Protein AF-A0A0F8Y8P3-F1 (afdb_monomer_lite)

Structure (mmCIF, N/CA/C/O backbone):
data_AF-A0A0F8Y8P3-F1
#
_entry.id   AF-A0A0F8Y8P3-F1
#
loop_
_atom_site.group_PDB
_atom_site.id
_atom_site.type_symbol
_atom_site.label_atom_id
_atom_site.label_alt_id
_atom_site.label_comp_id
_atom_site.label_asym_id
_atom_site.label_entity_id
_atom_site.label_seq_id
_atom_site.pdbx_PDB_ins_code
_atom_site.Cartn_x
_atom_site.Cartn_y
_atom_site.Cartn_z
_atom_site.occupancy
_atom_site.B_iso_or_equiv
_atom_site.auth_seq_id
_atom_site.auth_comp_id
_atom_site.auth_asym_id
_atom_site.auth_atom_id
_atom_site.pdbx_PDB_model_num
ATOM 1 N N . MET A 1 1 ? 37.280 21.821 -54.877 1.00 60.97 1 MET A N 1
ATOM 2 C CA . MET A 1 1 ? 37.567 20.558 -54.146 1.00 60.97 1 MET A CA 1
ATOM 3 C C . MET A 1 1 ? 37.900 20.715 -52.660 1.00 60.97 1 MET A C 1
ATOM 5 O O . MET A 1 1 ? 37.513 19.834 -51.910 1.00 60.97 1 MET A O 1
ATOM 9 N N . LYS A 1 2 ? 38.595 21.771 -52.194 1.00 64.75 2 LYS A N 1
ATOM 10 C CA . LYS A 1 2 ? 38.925 21.914 -50.756 1.00 64.75 2 LYS A CA 1
ATOM 11 C C . LYS A 1 2 ? 37.683 22.115 -49.871 1.00 64.75 2 LYS A C 1
ATOM 13 O O . LYS A 1 2 ? 37.557 21.419 -48.879 1.00 64.75 2 LYS A O 1
ATOM 18 N N . PHE A 1 3 ? 36.736 22.962 -50.283 1.00 72.69 3 PHE A N 1
ATOM 19 C CA . PHE A 1 3 ? 35.489 23.243 -49.548 1.00 72.69 3 PHE A CA 1
ATOM 20 C C . PHE A 1 3 ? 34.636 21.988 -49.269 1.00 72.69 3 PHE A C 1
ATOM 22 O O . PHE A 1 3 ? 34.142 21.799 -48.165 1.00 72.69 3 PHE A O 1
ATOM 29 N N . PHE A 1 4 ? 34.561 21.069 -50.236 1.00 78.00 4 PHE A N 1
ATOM 30 C CA . PHE A 1 4 ? 33.819 19.811 -50.104 1.00 78.00 4 PHE A CA 1
ATOM 31 C C . PHE A 1 4 ? 34.408 18.879 -49.028 1.00 78.00 4 PHE A C 1
ATOM 33 O O . PHE A 1 4 ? 33.669 18.181 -48.345 1.00 78.00 4 PHE A O 1
ATOM 40 N N . LYS A 1 5 ? 35.733 18.915 -48.814 1.00 80.81 5 LYS A N 1
ATOM 41 C CA . LYS A 1 5 ? 36.400 18.127 -47.762 1.00 80.81 5 LYS A CA 1
ATOM 42 C C . LYS A 1 5 ? 36.043 18.619 -46.359 1.00 80.81 5 LYS A C 1
ATOM 44 O O . LYS A 1 5 ? 35.831 17.804 -45.471 1.00 80.81 5 LYS A O 1
ATOM 49 N N . TRP A 1 6 ? 35.947 19.935 -46.176 1.00 84.81 6 TRP A N 1
ATOM 50 C CA . TRP A 1 6 ? 35.547 20.534 -44.900 1.00 84.81 6 TRP A CA 1
ATOM 51 C C . TRP A 1 6 ? 34.079 20.259 -44.583 1.00 84.81 6 TRP A C 1
ATOM 53 O O . TRP A 1 6 ? 33.755 19.978 -43.435 1.00 84.81 6 TRP A O 1
ATOM 63 N N . LEU A 1 7 ? 33.214 20.256 -45.601 1.00 85.38 7 LEU A N 1
ATOM 64 C CA . LEU A 1 7 ? 31.808 19.896 -45.438 1.00 85.38 7 LEU A CA 1
ATOM 65 C C . LEU A 1 7 ? 31.640 18.431 -45.000 1.00 85.38 7 LEU A C 1
ATOM 67 O O . LEU A 1 7 ? 30.892 18.160 -44.068 1.00 85.38 7 LEU A O 1
ATOM 71 N N . ILE A 1 8 ? 32.380 17.498 -45.611 1.00 87.81 8 ILE A N 1
ATOM 72 C CA . ILE A 1 8 ? 32.366 16.079 -45.210 1.00 87.81 8 ILE A CA 1
ATOM 73 C C . ILE A 1 8 ? 32.880 15.906 -43.776 1.00 87.81 8 ILE A C 1
ATOM 75 O O . ILE A 1 8 ? 32.288 15.161 -43.001 1.00 87.81 8 ILE A O 1
ATOM 79 N N . LEU A 1 9 ? 33.954 16.611 -43.407 1.00 86.56 9 LEU A N 1
ATOM 80 C CA . LEU A 1 9 ? 34.512 16.550 -42.055 1.00 86.56 9 LEU A CA 1
ATOM 81 C C . LEU A 1 9 ? 33.520 17.088 -41.013 1.00 86.56 9 LEU A C 1
ATOM 83 O O . LEU A 1 9 ? 33.346 16.481 -39.962 1.00 86.56 9 LEU A O 1
ATOM 87 N N . LEU A 1 10 ? 32.836 18.192 -41.322 1.00 88.62 10 LEU A N 1
ATOM 88 C CA . LEU A 1 10 ? 31.817 18.777 -40.454 1.00 88.62 10 LEU A CA 1
ATOM 89 C C . LEU A 1 10 ? 30.642 17.811 -40.244 1.00 88.62 10 LEU A C 1
ATOM 91 O O . LEU A 1 10 ? 30.206 17.616 -39.115 1.00 88.62 10 LEU A O 1
ATOM 95 N N . ILE A 1 11 ? 30.170 17.167 -41.316 1.00 87.06 11 ILE A N 1
ATOM 96 C CA . ILE A 1 11 ? 29.096 16.165 -41.248 1.00 87.06 11 ILE A CA 1
ATOM 97 C C . ILE A 1 11 ? 29.535 14.953 -40.416 1.00 87.06 11 ILE A C 1
ATOM 99 O O . ILE A 1 11 ? 28.764 14.475 -39.588 1.00 87.06 11 ILE A O 1
ATOM 103 N N . ALA A 1 12 ? 30.777 14.488 -40.581 1.00 85.00 12 ALA A N 1
ATOM 104 C CA . ALA A 1 12 ? 31.320 13.388 -39.788 1.00 85.00 12 ALA A CA 1
ATOM 105 C C . ALA A 1 12 ? 31.413 13.742 -38.293 1.00 85.00 12 ALA A C 1
ATOM 107 O O . ALA A 1 12 ? 31.053 12.925 -37.452 1.00 85.00 12 ALA A O 1
ATOM 108 N N . ILE A 1 13 ? 31.823 14.970 -37.956 1.00 86.12 13 ILE A N 1
ATOM 109 C CA . ILE A 1 13 ? 31.880 15.448 -36.567 1.00 86.12 13 ILE A CA 1
ATOM 110 C C . ILE A 1 13 ? 30.468 15.569 -35.980 1.00 86.12 13 ILE A C 1
ATOM 112 O O . ILE A 1 13 ? 30.226 15.061 -34.887 1.00 86.12 13 ILE A O 1
ATOM 116 N N . LEU A 1 14 ? 29.507 16.152 -36.705 1.00 81.69 14 LEU A N 1
ATOM 117 C CA . LEU A 1 14 ? 28.119 16.226 -36.233 1.00 81.69 14 LEU A CA 1
ATOM 118 C C . LEU A 1 14 ? 27.497 14.839 -36.019 1.00 81.69 14 LEU A C 1
ATOM 120 O O . LEU A 1 14 ? 26.765 14.650 -35.051 1.00 81.69 14 LEU A O 1
ATOM 124 N N . ALA A 1 15 ? 27.820 13.858 -36.866 1.00 79.19 15 ALA A N 1
ATOM 125 C CA . ALA A 1 15 ? 27.339 12.487 -36.708 1.00 79.19 15 ALA A CA 1
ATOM 126 C C . ALA A 1 15 ? 27.862 11.809 -35.425 1.00 79.19 15 ALA A C 1
ATOM 128 O O . ALA A 1 15 ? 27.185 10.935 -34.890 1.00 79.19 15 ALA A O 1
ATOM 129 N N . THR A 1 16 ? 29.018 12.231 -34.894 1.00 74.19 16 THR A N 1
ATOM 130 C CA . THR A 1 16 ? 29.559 11.718 -33.617 1.00 74.19 16 THR A CA 1
ATOM 131 C C . THR A 1 16 ? 28.957 12.372 -32.372 1.00 74.19 16 THR A C 1
ATOM 133 O O . THR A 1 16 ? 29.099 11.832 -31.280 1.00 74.19 16 THR A O 1
ATOM 136 N N . ILE A 1 17 ? 28.270 13.511 -32.522 1.00 74.25 17 ILE A N 1
ATOM 137 C CA . ILE A 1 17 ? 27.605 14.224 -31.415 1.00 74.25 17 ILE A CA 1
ATOM 138 C C . ILE A 1 17 ? 26.181 13.687 -31.195 1.00 74.25 17 ILE A C 1
ATOM 140 O O . ILE A 1 17 ? 25.540 14.032 -30.206 1.00 74.25 17 ILE A O 1
ATOM 144 N N . VAL A 1 18 ? 25.678 12.813 -32.076 1.00 71.88 18 VAL A N 1
ATOM 145 C CA . VAL A 1 18 ? 24.400 12.133 -31.844 1.00 71.88 18 VAL A CA 1
ATOM 146 C C . VAL A 1 18 ? 24.567 11.247 -30.608 1.00 71.88 18 VAL A C 1
ATOM 148 O O . VAL A 1 18 ? 25.347 10.292 -30.658 1.00 71.88 18 VAL A O 1
ATOM 151 N N . PRO A 1 19 ? 23.879 11.542 -29.491 1.00 65.62 19 PRO A N 1
ATOM 152 C CA . PRO A 1 19 ? 24.029 10.751 -28.284 1.00 65.62 19 PRO A CA 1
ATOM 153 C C . PRO A 1 19 ? 23.634 9.305 -28.594 1.00 65.62 19 PRO A C 1
ATOM 155 O O . PRO A 1 19 ? 22.500 9.025 -28.975 1.00 65.62 19 PRO A O 1
ATOM 158 N N . ALA A 1 20 ? 24.573 8.374 -28.408 1.00 60.44 20 ALA A N 1
ATOM 159 C CA . ALA A 1 20 ? 24.352 6.933 -28.556 1.00 60.44 20 ALA A CA 1
ATOM 160 C C . ALA A 1 20 ? 23.469 6.344 -27.441 1.00 60.44 20 ALA A C 1
ATOM 162 O O . ALA A 1 20 ? 23.330 5.126 -27.333 1.00 60.44 20 ALA A O 1
ATOM 163 N N . ASN A 1 21 ? 22.840 7.200 -26.634 1.00 59.06 21 ASN A N 1
ATOM 164 C CA . ASN A 1 21 ? 21.861 6.827 -25.631 1.00 59.06 21 ASN A CA 1
ATOM 165 C C . ASN A 1 21 ? 20.555 6.465 -26.341 1.00 59.06 21 ASN A C 1
ATOM 167 O O . ASN A 1 21 ? 19.552 7.173 -26.259 1.00 59.06 21 ASN A O 1
ATOM 171 N N . ARG A 1 22 ? 20.562 5.341 -27.062 1.00 51.56 22 ARG A N 1
ATOM 172 C CA . ARG A 1 22 ? 19.333 4.595 -27.290 1.00 51.56 22 ARG A CA 1
ATOM 173 C C . ARG A 1 22 ? 18.888 4.143 -25.910 1.00 51.56 22 ARG A C 1
ATOM 175 O O . ARG A 1 22 ? 19.407 3.151 -25.408 1.00 51.56 22 ARG A O 1
ATOM 182 N N . ALA A 1 23 ? 17.998 4.913 -25.287 1.00 57.34 23 ALA A N 1
ATOM 183 C CA . ALA A 1 23 ? 17.216 4.429 -24.167 1.00 57.34 23 ALA A CA 1
ATOM 184 C C . ALA A 1 23 ? 16.596 3.1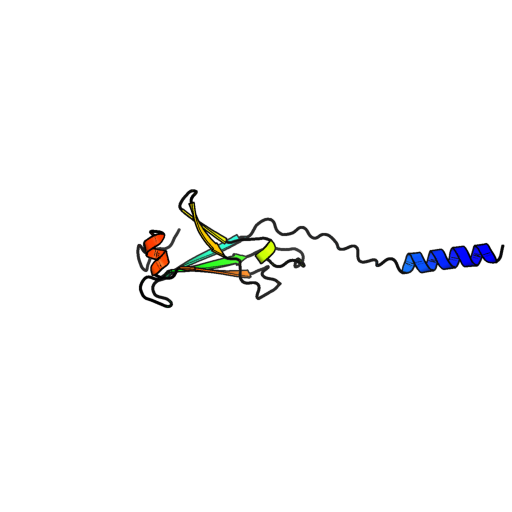14 -24.645 1.00 57.34 23 ALA A C 1
ATOM 186 O O . ALA A 1 23 ? 15.748 3.101 -25.539 1.00 57.34 23 ALA A O 1
ATOM 187 N N . GLN A 1 24 ? 17.137 1.998 -24.166 1.00 56.31 24 GLN A N 1
ATOM 188 C CA . GLN A 1 24 ? 16.479 0.720 -24.331 1.00 56.31 24 GLN A CA 1
ATOM 189 C C . GLN A 1 24 ? 15.195 0.892 -23.536 1.00 56.31 24 GLN A C 1
ATOM 191 O O . GLN A 1 24 ? 15.256 1.071 -22.323 1.00 56.31 24 GLN A O 1
ATOM 196 N N . ALA A 1 25 ? 14.062 0.974 -24.231 1.00 58.38 25 ALA A N 1
ATOM 197 C CA . ALA A 1 25 ? 12.763 0.982 -23.587 1.00 58.38 25 ALA A CA 1
ATOM 198 C C . ALA A 1 25 ? 12.603 -0.388 -22.923 1.00 58.38 25 ALA A C 1
ATOM 200 O O . ALA A 1 25 ? 12.147 -1.344 -23.547 1.00 58.38 25 ALA A O 1
ATOM 201 N N . ILE A 1 26 ? 13.094 -0.507 -21.693 1.00 63.81 26 ILE A N 1
ATOM 202 C CA . ILE A 1 26 ? 12.795 -1.638 -20.832 1.00 63.81 26 ILE A CA 1
ATOM 203 C C . ILE A 1 26 ? 11.309 -1.490 -20.539 1.00 63.81 26 ILE A C 1
ATOM 205 O O . ILE A 1 26 ? 10.873 -0.450 -20.049 1.00 63.81 26 ILE A O 1
ATOM 209 N N . ALA A 1 27 ? 10.522 -2.480 -20.954 1.00 70.62 27 ALA A N 1
ATOM 210 C CA . ALA A 1 27 ? 9.090 -2.445 -20.721 1.00 70.62 27 ALA A CA 1
ATOM 211 C C . ALA A 1 27 ? 8.837 -2.354 -19.213 1.00 70.62 27 ALA A C 1
ATOM 213 O O . ALA A 1 27 ? 9.463 -3.081 -18.438 1.00 70.62 27 ALA A O 1
ATOM 214 N N . ALA A 1 28 ? 7.926 -1.466 -18.813 1.00 71.06 28 ALA A N 1
ATOM 215 C CA . ALA A 1 28 ? 7.471 -1.424 -17.436 1.00 71.06 28 ALA A CA 1
ATOM 216 C C . ALA A 1 28 ? 6.898 -2.802 -17.050 1.00 71.06 28 ALA A C 1
ATOM 218 O O . ALA A 1 28 ? 6.241 -3.441 -17.886 1.00 71.06 28 ALA A O 1
ATOM 219 N N . PRO A 1 29 ? 7.140 -3.277 -15.818 1.00 78.38 29 PRO A N 1
ATOM 220 C CA . PRO A 1 29 ? 6.532 -4.510 -15.347 1.00 78.38 29 PRO A CA 1
ATOM 221 C C . PRO A 1 29 ? 5.008 -4.387 -15.412 1.00 78.38 29 PRO A C 1
ATOM 223 O O . PRO A 1 29 ? 4.432 -3.363 -15.055 1.00 78.38 29 PRO A O 1
ATOM 226 N N . THR A 1 30 ? 4.348 -5.441 -15.887 1.00 82.56 30 THR A N 1
ATOM 227 C CA . THR A 1 30 ? 2.882 -5.477 -16.030 1.00 82.56 30 THR A CA 1
ATOM 228 C C . THR A 1 30 ? 2.196 -6.251 -14.909 1.00 82.56 30 THR A C 1
ATOM 230 O O . THR A 1 30 ? 0.971 -6.330 -14.874 1.00 82.56 30 THR A O 1
ATOM 233 N N . SER A 1 31 ? 2.973 -6.862 -14.017 1.00 85.56 31 SER A N 1
ATOM 234 C CA . SER A 1 31 ? 2.495 -7.680 -12.906 1.00 85.56 31 SER A CA 1
ATOM 235 C C . SER A 1 31 ? 3.371 -7.492 -11.673 1.00 85.56 31 SER A C 1
ATOM 237 O O . SER A 1 31 ? 4.553 -7.177 -11.797 1.00 85.56 31 SER A O 1
ATOM 239 N N . LEU A 1 32 ? 2.779 -7.747 -10.509 1.00 90.19 32 LEU A N 1
ATOM 240 C CA . LEU A 1 32 ? 3.452 -7.847 -9.218 1.00 90.19 32 LEU A CA 1
ATOM 241 C C . LEU A 1 32 ? 2.957 -9.107 -8.498 1.00 90.19 32 LEU A C 1
ATOM 243 O O . LEU A 1 32 ? 1.815 -9.527 -8.715 1.00 90.19 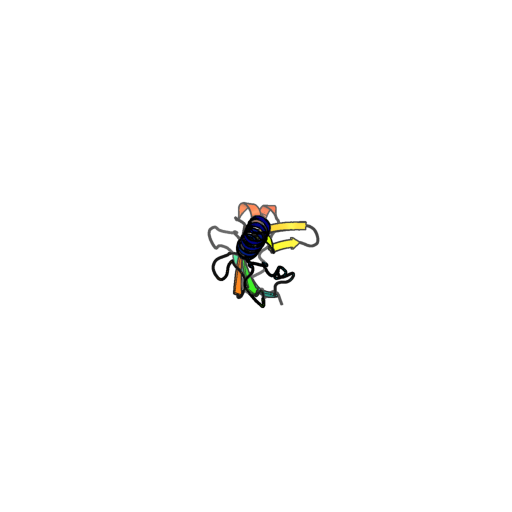32 LEU A O 1
ATOM 247 N N . GLU A 1 33 ? 3.789 -9.690 -7.644 1.00 91.88 33 GLU A N 1
ATOM 248 C CA . GLU A 1 33 ? 3.404 -10.784 -6.754 1.00 91.88 33 GLU A CA 1
ATOM 249 C C . GLU A 1 33 ? 3.096 -10.228 -5.362 1.00 91.88 33 GLU A C 1
ATOM 251 O O . GLU A 1 33 ? 3.865 -9.442 -4.815 1.00 91.88 33 GLU A O 1
ATOM 256 N N . LEU A 1 34 ? 1.950 -10.602 -4.786 1.00 92.06 34 LEU A N 1
ATOM 257 C CA . LEU A 1 34 ? 1.613 -10.279 -3.399 1.00 92.06 34 LEU A CA 1
ATOM 258 C C . LEU A 1 34 ? 2.024 -11.452 -2.513 1.00 92.06 34 LEU A C 1
ATOM 260 O O . LEU A 1 34 ? 1.346 -12.476 -2.474 1.00 92.06 34 LEU A O 1
ATOM 264 N N . ASN A 1 35 ? 3.113 -11.273 -1.774 1.00 92.81 35 ASN A N 1
ATOM 265 C CA . ASN A 1 35 ? 3.707 -12.315 -0.940 1.00 92.81 35 ASN A CA 1
ATOM 266 C C . ASN A 1 35 ? 2.873 -12.574 0.320 1.00 92.81 35 ASN A C 1
ATOM 268 O O . ASN A 1 35 ? 2.740 -13.707 0.776 1.00 92.81 35 ASN A O 1
ATOM 272 N N . SER A 1 36 ? 2.329 -11.510 0.915 1.00 92.50 36 SER A N 1
ATOM 273 C CA . SER A 1 36 ? 1.467 -11.606 2.095 1.00 92.50 36 SER A CA 1
ATOM 274 C C . SER A 1 36 ? 0.628 -10.349 2.271 1.00 92.50 36 SER A C 1
ATOM 276 O O . SER A 1 36 ? 1.109 -9.251 1.994 1.00 92.50 36 SER A O 1
ATOM 278 N N . ILE A 1 37 ? -0.570 -10.492 2.838 1.00 92.75 37 ILE A N 1
ATOM 279 C CA . ILE A 1 37 ? -1.395 -9.379 3.319 1.00 92.75 37 ILE A CA 1
ATOM 280 C C . ILE A 1 37 ? -1.708 -9.630 4.791 1.00 92.75 37 ILE A C 1
ATOM 282 O O . ILE A 1 37 ? -2.162 -10.709 5.160 1.00 92.75 37 ILE A O 1
ATOM 286 N N . GLN A 1 38 ? -1.456 -8.632 5.628 1.00 92.75 38 GLN A N 1
ATOM 287 C CA . GLN A 1 38 ? -1.752 -8.651 7.054 1.00 92.75 38 GLN A CA 1
ATOM 288 C C . GLN A 1 38 ? -2.653 -7.470 7.392 1.00 92.75 38 GLN A C 1
ATOM 290 O O . GLN A 1 38 ? -2.486 -6.379 6.849 1.00 92.75 38 GLN A O 1
ATOM 295 N N . ALA A 1 39 ? -3.602 -7.691 8.292 1.00 91.81 39 ALA A N 1
ATOM 296 C CA . ALA A 1 39 ? -4.451 -6.645 8.832 1.00 91.81 39 ALA A CA 1
ATOM 297 C C . ALA A 1 39 ? -4.137 -6.462 10.320 1.00 91.81 39 ALA A C 1
ATOM 299 O O . ALA A 1 39 ? -3.791 -7.420 11.013 1.00 91.81 39 ALA A O 1
ATOM 300 N N . PHE A 1 40 ? -4.262 -5.234 10.804 1.00 92.81 40 PHE A N 1
ATOM 301 C CA . PHE A 1 40 ? -4.076 -4.851 12.198 1.00 92.81 40 PHE A CA 1
ATOM 302 C C . PHE A 1 40 ? -5.219 -3.923 12.603 1.00 92.81 40 PHE A C 1
ATOM 304 O O . PHE A 1 40 ? -5.679 -3.131 11.782 1.00 92.81 40 PHE A O 1
ATOM 311 N N . GLN A 1 41 ? -5.646 -3.993 13.861 1.00 93.62 41 GLN A N 1
ATOM 312 C CA . GLN A 1 41 ? -6.663 -3.109 14.433 1.00 93.62 41 GLN A CA 1
ATOM 313 C C . GLN A 1 41 ? -6.111 -2.415 15.679 1.00 93.62 41 GLN A C 1
ATOM 315 O O . GLN A 1 41 ? -5.329 -3.015 16.421 1.00 93.62 41 GLN A O 1
ATOM 320 N N . ASN A 1 42 ? -6.579 -1.198 15.958 1.00 93.50 42 ASN A N 1
ATOM 321 C CA . ASN A 1 42 ? -6.193 -0.398 17.124 1.00 93.50 42 ASN A CA 1
ATOM 322 C C . ASN A 1 42 ? -4.708 0.012 17.115 1.00 93.50 42 ASN A C 1
ATOM 324 O O . ASN A 1 42 ? -4.013 -0.067 18.129 1.00 93.50 42 ASN A O 1
ATOM 328 N N . THR A 1 43 ? -4.212 0.411 15.949 1.00 92.25 43 THR A N 1
ATOM 329 C CA . THR A 1 43 ? -2.815 0.787 15.701 1.00 92.25 43 THR A CA 1
ATOM 330 C C . THR A 1 43 ? -2.474 2.203 16.172 1.00 92.25 43 THR A C 1
ATOM 332 O O . THR A 1 43 ? -1.417 2.409 16.767 1.00 92.25 43 THR A O 1
ATOM 335 N N . VAL A 1 44 ? -3.359 3.171 15.940 1.00 96.19 44 VAL A N 1
ATOM 336 C CA . VAL A 1 44 ? -3.231 4.593 16.296 1.00 96.19 44 VAL A CA 1
ATOM 337 C C . VAL A 1 44 ? -4.375 5.018 17.221 1.00 96.19 44 VAL A C 1
ATOM 339 O O . VAL A 1 44 ? -4.136 5.684 18.229 1.00 96.19 44 VAL A O 1
ATOM 342 N N . GLU A 1 45 ? -5.607 4.614 16.913 1.00 95.19 45 GLU A N 1
ATOM 343 C CA . GLU A 1 45 ? -6.812 4.863 17.705 1.00 95.19 45 GLU A CA 1
ATOM 344 C C . GLU A 1 45 ? -7.710 3.623 17.789 1.00 95.19 45 GLU A C 1
ATOM 346 O O . GLU A 1 45 ? -7.588 2.678 17.014 1.00 95.19 45 GLU A O 1
ATOM 351 N N . SER A 1 46 ? -8.632 3.607 18.753 1.00 94.62 46 SER A N 1
ATOM 352 C CA . SER A 1 46 ? -9.547 2.474 18.897 1.00 94.62 46 SER A CA 1
ATOM 353 C C . SER A 1 46 ? -10.448 2.344 17.668 1.00 94.62 46 SER A C 1
ATOM 355 O O . SER A 1 46 ? -11.048 3.329 17.250 1.00 94.62 46 SER A O 1
ATOM 357 N N . ASN A 1 47 ? -10.573 1.119 17.154 1.00 92.25 47 ASN A N 1
ATOM 358 C CA . ASN A 1 47 ? -11.349 0.733 15.974 1.00 92.25 47 ASN A CA 1
ATOM 359 C C . ASN A 1 47 ? -10.787 1.214 14.623 1.00 92.25 47 ASN A C 1
ATOM 361 O O . ASN A 1 47 ? -11.461 1.075 13.606 1.00 92.25 47 ASN A O 1
ATOM 365 N N . ASP A 1 48 ? -9.562 1.741 14.574 1.00 95.12 48 ASP A N 1
ATOM 366 C CA . ASP A 1 48 ? -8.873 1.898 13.292 1.00 95.12 48 ASP A CA 1
ATOM 367 C C . ASP A 1 48 ? -8.439 0.545 12.710 1.00 95.12 48 ASP A C 1
ATOM 369 O O . ASP A 1 48 ? -8.370 -0.464 13.423 1.00 95.12 48 ASP A O 1
ATOM 373 N N . ILE A 1 49 ? -8.153 0.523 11.407 1.00 94.62 49 ILE A N 1
ATOM 374 C CA . ILE A 1 49 ? -7.635 -0.659 10.715 1.00 94.62 49 ILE A CA 1
ATOM 375 C C . ILE A 1 49 ? -6.475 -0.265 9.802 1.00 94.62 49 ILE A C 1
ATOM 377 O O . ILE A 1 49 ? -6.553 0.690 9.031 1.00 94.62 49 ILE A O 1
ATOM 381 N N . LEU A 1 50 ? -5.408 -1.058 9.845 1.00 94.62 50 LEU A N 1
ATOM 382 C CA . LEU A 1 50 ? -4.252 -0.961 8.965 1.00 94.62 50 LEU A CA 1
ATOM 383 C C . LEU A 1 50 ? -4.078 -2.269 8.194 1.00 94.62 50 LEU A C 1
ATOM 385 O O . LEU A 1 50 ? -3.889 -3.325 8.792 1.00 94.62 50 LEU A O 1
ATOM 389 N N . PHE A 1 51 ? -4.051 -2.186 6.869 1.00 93.69 51 PHE A N 1
ATOM 390 C CA . PHE A 1 51 ? -3.617 -3.278 6.005 1.00 93.69 51 PHE A CA 1
ATOM 391 C C . PHE A 1 51 ? -2.173 -3.054 5.579 1.00 93.69 51 PHE A C 1
ATOM 393 O O . PHE A 1 51 ? -1.835 -1.972 5.098 1.00 93.69 51 PHE A O 1
ATOM 400 N N . VAL A 1 52 ? -1.338 -4.081 5.711 1.00 94.69 52 VAL A N 1
ATOM 401 C CA . VAL A 1 52 ? 0.038 -4.096 5.214 1.00 94.69 52 VAL A CA 1
ATOM 402 C C . VAL A 1 52 ? 0.199 -5.265 4.256 1.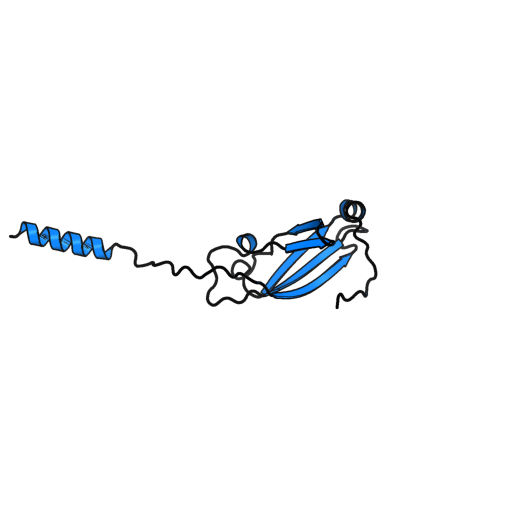00 94.69 52 VAL A C 1
ATOM 404 O O . VAL A 1 52 ? -0.023 -6.415 4.632 1.00 94.69 52 VAL A O 1
ATOM 407 N N . ALA A 1 53 ? 0.600 -4.979 3.024 1.00 93.94 53 ALA A N 1
ATOM 408 C CA . ALA A 1 53 ? 0.922 -5.997 2.037 1.00 93.94 53 ALA A CA 1
ATOM 409 C C . ALA A 1 53 ? 2.413 -5.962 1.711 1.00 93.94 53 ALA A C 1
ATOM 411 O O . ALA A 1 53 ? 2.981 -4.887 1.517 1.00 93.94 53 ALA A O 1
ATOM 412 N N . ARG A 1 54 ? 3.037 -7.136 1.635 1.00 94.62 54 ARG A N 1
ATOM 413 C CA . ARG A 1 54 ? 4.381 -7.312 1.075 1.00 94.62 54 ARG A CA 1
ATOM 414 C C . ARG A 1 54 ? 4.238 -7.784 -0.355 1.00 94.62 54 ARG A C 1
ATOM 416 O O . ARG A 1 54 ? 3.423 -8.668 -0.624 1.00 94.62 54 ARG A O 1
ATOM 423 N N . TYR A 1 55 ? 5.028 -7.208 -1.241 1.00 93.75 55 TYR A N 1
ATOM 424 C CA . TYR A 1 55 ? 5.020 -7.558 -2.649 1.00 93.75 55 TYR A CA 1
ATOM 425 C C . TYR A 1 55 ? 6.433 -7.757 -3.171 1.00 93.75 55 TYR A C 1
ATOM 427 O O . TYR A 1 55 ? 7.393 -7.307 -2.547 1.00 93.75 55 TYR A O 1
ATOM 435 N N . ASP A 1 56 ? 6.522 -8.402 -4.324 1.00 92.56 56 ASP A N 1
ATOM 436 C CA . ASP A 1 56 ? 7.735 -8.496 -5.121 1.00 92.56 56 ASP A CA 1
ATOM 437 C C . ASP A 1 56 ? 7.424 -8.176 -6.591 1.00 92.56 56 ASP A C 1
ATOM 439 O O . ASP A 1 56 ? 6.339 -8.475 -7.106 1.00 92.56 56 ASP A O 1
ATOM 443 N N . ILE A 1 57 ? 8.363 -7.515 -7.260 1.00 90.50 57 ILE A N 1
ATOM 444 C CA . ILE A 1 57 ? 8.300 -7.201 -8.687 1.00 90.50 57 ILE A CA 1
ATOM 445 C C . ILE A 1 57 ? 9.633 -7.607 -9.295 1.00 90.50 57 ILE A C 1
ATOM 447 O O . ILE A 1 57 ? 10.627 -6.907 -9.109 1.00 90.50 57 ILE A O 1
ATOM 451 N N . ASP A 1 58 ? 9.627 -8.690 -10.072 1.00 84.81 58 ASP A N 1
ATOM 452 C CA . ASP A 1 58 ? 10.800 -9.138 -10.819 1.00 84.81 58 ASP A CA 1
ATOM 453 C C . ASP A 1 58 ? 11.055 -8.238 -12.041 1.00 84.81 58 ASP A C 1
ATOM 455 O O . ASP A 1 58 ? 10.135 -7.835 -12.765 1.00 84.81 58 ASP A O 1
ATOM 459 N N . TYR A 1 59 ? 12.325 -7.917 -12.285 1.00 79.19 59 TYR A N 1
ATOM 460 C CA . TYR A 1 59 ? 12.761 -7.099 -13.411 1.00 79.19 59 TYR A CA 1
ATOM 461 C C . TYR A 1 59 ? 14.176 -7.472 -13.866 1.00 79.19 59 TYR A C 1
ATOM 463 O O . TYR A 1 59 ? 15.086 -7.709 -13.077 1.00 79.19 59 TYR A O 1
ATOM 471 N N . GLY A 1 60 ? 14.408 -7.418 -15.182 1.00 78.12 60 GLY A N 1
ATOM 472 C CA . GLY A 1 60 ? 15.751 -7.609 -15.748 1.00 78.12 60 GLY A CA 1
ATOM 473 C C . GLY A 1 60 ? 16.699 -6.422 -15.515 1.00 78.12 60 GLY A C 1
ATOM 474 O O . GLY A 1 60 ? 17.917 -6.583 -15.514 1.00 78.12 60 GLY A O 1
ATOM 475 N N . SER A 1 61 ? 16.144 -5.224 -15.327 1.00 82.38 61 SER A N 1
ATOM 476 C CA . SER A 1 61 ? 16.861 -3.986 -14.992 1.00 82.38 61 SER A CA 1
ATOM 477 C C . SER A 1 61 ? 15.873 -2.962 -14.433 1.00 82.38 61 SER A C 1
ATOM 479 O O . SER A 1 61 ? 14.788 -2.829 -14.998 1.00 82.38 61 SER A O 1
ATOM 481 N N . ILE A 1 62 ? 16.247 -2.255 -13.360 1.00 81.56 62 ILE A N 1
ATOM 482 C CA . ILE A 1 62 ? 15.360 -1.324 -12.639 1.00 81.56 62 ILE A CA 1
ATOM 483 C C . ILE A 1 62 ? 14.831 -0.249 -13.609 1.00 81.56 62 ILE A C 1
ATOM 485 O O . ILE A 1 62 ? 15.650 0.462 -14.206 1.00 81.56 62 ILE A O 1
ATOM 489 N N . PRO A 1 63 ? 13.502 -0.107 -13.772 1.00 82.19 63 PRO A N 1
ATOM 490 C CA . PRO A 1 63 ? 12.914 0.982 -14.547 1.00 82.19 63 PRO A CA 1
ATOM 491 C C . PRO A 1 63 ? 13.238 2.376 -13.987 1.00 82.19 63 PRO A C 1
ATOM 493 O O . PRO A 1 63 ? 13.523 2.557 -12.800 1.00 82.19 63 PRO A O 1
ATOM 496 N N . THR A 1 64 ? 13.178 3.384 -14.856 1.00 82.94 64 THR A N 1
ATOM 497 C CA . THR A 1 64 ? 13.420 4.786 -14.480 1.00 82.94 64 THR A CA 1
ATOM 498 C C . THR A 1 64 ? 12.253 5.411 -13.718 1.00 82.94 64 THR A C 1
ATOM 500 O O . THR A 1 64 ? 12.468 6.235 -12.833 1.00 82.94 64 THR A O 1
ATOM 503 N N . GLU A 1 65 ? 11.038 5.010 -14.068 1.00 83.50 65 GLU A N 1
ATOM 504 C CA . GLU A 1 65 ? 9.754 5.385 -13.484 1.00 83.50 65 GLU A CA 1
ATOM 505 C C . GLU A 1 65 ? 9.580 4.719 -12.122 1.00 83.50 65 GLU A C 1
ATOM 507 O O . GLU A 1 65 ? 10.009 3.581 -11.940 1.00 83.50 65 GLU A O 1
ATOM 512 N N . THR A 1 66 ? 8.932 5.372 -11.160 1.00 88.00 66 THR A N 1
ATOM 513 C CA . THR A 1 66 ? 8.733 4.777 -9.829 1.00 88.00 66 THR A CA 1
ATOM 514 C C . THR A 1 66 ? 7.543 3.824 -9.814 1.00 88.00 66 THR A C 1
ATOM 516 O O . THR A 1 66 ? 6.583 3.987 -10.565 1.00 88.00 66 THR A O 1
ATOM 519 N N . VAL A 1 67 ? 7.548 2.838 -8.911 1.00 86.62 67 VAL A N 1
ATOM 520 C CA . VAL A 1 67 ? 6.470 1.830 -8.842 1.00 86.62 67 VAL A CA 1
ATOM 521 C C . VAL A 1 67 ? 5.078 2.446 -8.631 1.00 86.62 67 VAL A C 1
ATOM 523 O O . VAL A 1 67 ? 4.079 1.895 -9.085 1.00 86.62 67 VAL A O 1
ATOM 526 N N . THR A 1 68 ? 5.001 3.619 -7.997 1.00 86.44 68 THR A N 1
ATOM 527 C CA . THR A 1 68 ? 3.761 4.384 -7.769 1.00 86.44 68 THR A CA 1
ATOM 528 C C . THR A 1 68 ? 3.077 4.835 -9.059 1.00 86.44 68 THR A C 1
ATOM 530 O O . THR A 1 68 ? 1.901 5.184 -9.034 1.00 86.44 68 THR A O 1
ATOM 533 N N . GLU A 1 69 ? 3.808 4.867 -10.173 1.00 84.31 69 GLU A N 1
ATOM 534 C CA . GLU A 1 69 ? 3.293 5.209 -11.502 1.00 84.31 69 GLU A CA 1
ATOM 535 C C . GLU A 1 69 ? 2.833 3.959 -12.274 1.00 84.31 69 GLU A C 1
ATOM 537 O O . GLU A 1 69 ? 2.081 4.074 -13.240 1.00 84.31 69 GLU A O 1
ATOM 542 N N . ALA A 1 70 ? 3.254 2.768 -11.833 1.00 84.56 70 ALA A N 1
ATOM 543 C CA . ALA A 1 70 ? 2.964 1.489 -12.478 1.00 84.56 70 ALA A CA 1
ATOM 544 C C . ALA A 1 70 ? 1.833 0.712 -11.786 1.00 84.56 70 ALA A C 1
ATOM 546 O O . ALA A 1 70 ? 0.991 0.113 -12.456 1.00 84.56 70 ALA A O 1
ATOM 547 N N . PHE A 1 71 ? 1.787 0.733 -10.451 1.00 89.19 71 PHE A N 1
ATOM 548 C CA . PHE A 1 71 ? 0.848 -0.061 -9.663 1.00 89.19 71 PHE A CA 1
ATOM 549 C C . PHE A 1 71 ? 0.176 0.760 -8.565 1.00 89.19 71 PHE A C 1
ATOM 551 O O . PHE A 1 71 ? 0.801 1.571 -7.885 1.00 89.19 71 PHE A O 1
ATOM 558 N N . ILE A 1 72 ? -1.111 0.484 -8.352 1.00 92.38 72 ILE A N 1
ATOM 559 C CA . ILE A 1 72 ? -1.909 1.009 -7.243 1.00 92.38 72 ILE A CA 1
ATOM 560 C C . ILE A 1 72 ? -2.566 -0.170 -6.540 1.00 92.38 72 ILE A C 1
ATOM 562 O O . ILE A 1 72 ? -3.165 -1.035 -7.183 1.00 92.38 72 ILE A O 1
ATOM 566 N N . PHE A 1 73 ? -2.483 -0.188 -5.214 1.00 92.56 73 PHE A N 1
ATOM 567 C CA . PHE A 1 73 ? -3.190 -1.164 -4.405 1.00 92.56 73 PHE A CA 1
ATOM 568 C C . PHE A 1 73 ? -4.597 -0.661 -4.113 1.00 92.56 73 PHE A C 1
ATOM 570 O O . PHE A 1 73 ? -4.772 0.479 -3.685 1.00 92.56 73 PHE A O 1
ATOM 577 N N . ARG A 1 74 ? -5.600 -1.510 -4.340 1.00 94.00 74 ARG A N 1
ATOM 578 C CA . ARG A 1 74 ? -7.016 -1.186 -4.140 1.00 94.00 74 ARG A CA 1
ATOM 579 C C . ARG A 1 74 ? -7.646 -2.264 -3.270 1.00 94.00 74 ARG A C 1
ATOM 581 O O . ARG A 1 74 ? -7.620 -3.438 -3.636 1.00 94.00 74 ARG A O 1
ATOM 588 N N . LEU A 1 75 ? -8.227 -1.868 -2.143 1.00 92.56 75 LEU A N 1
ATOM 589 C CA . LEU A 1 75 ? -9.070 -2.744 -1.342 1.00 92.56 75 LEU A CA 1
ATOM 590 C C . LEU A 1 75 ? -10.476 -2.743 -1.944 1.00 92.56 75 LEU A C 1
ATOM 592 O O . LEU A 1 75 ? -11.154 -1.715 -1.957 1.00 92.56 75 LEU A O 1
ATOM 596 N N . MET A 1 76 ? -10.903 -3.898 -2.445 1.00 92.00 76 MET A N 1
ATOM 597 C CA . MET A 1 76 ? -12.187 -4.072 -3.120 1.00 92.00 76 MET A CA 1
ATOM 598 C C . MET A 1 76 ? -13.126 -4.936 -2.274 1.00 92.00 76 MET A C 1
ATOM 600 O O . MET A 1 76 ? -12.720 -5.980 -1.770 1.00 92.00 76 MET A O 1
ATOM 604 N N . ASN A 1 77 ? -14.396 -4.546 -2.182 1.00 88.00 77 ASN A N 1
ATOM 605 C CA . ASN A 1 77 ? -15.490 -5.394 -1.715 1.00 88.00 77 ASN A CA 1
ATOM 606 C C . ASN A 1 77 ? -16.408 -5.702 -2.907 1.00 88.00 77 ASN A C 1
ATOM 608 O O . ASN A 1 77 ? -17.249 -4.888 -3.305 1.00 88.00 77 ASN A O 1
ATOM 612 N N . GLY A 1 78 ? -16.172 -6.850 -3.547 1.00 89.25 78 GLY A N 1
ATOM 613 C CA . GLY A 1 78 ? -16.771 -7.173 -4.840 1.00 89.25 78 GLY A CA 1
ATOM 614 C C . GLY A 1 78 ? -16.334 -6.170 -5.913 1.00 89.25 78 GLY A C 1
ATOM 615 O O . GLY A 1 78 ? -15.173 -6.148 -6.310 1.00 89.25 78 GLY A O 1
ATOM 616 N N . VAL A 1 79 ? -17.267 -5.337 -6.383 1.00 92.00 79 VAL A N 1
ATOM 617 C CA . VAL A 1 79 ? -17.013 -4.290 -7.396 1.00 92.00 79 VAL A CA 1
ATOM 618 C C . VAL A 1 79 ? -16.791 -2.897 -6.799 1.00 92.00 79 VAL A C 1
ATOM 620 O O . VAL A 1 79 ? -16.423 -1.975 -7.525 1.00 92.00 79 VAL A O 1
ATOM 623 N N . THR A 1 80 ? -17.015 -2.730 -5.496 1.00 91.31 80 THR A N 1
ATOM 624 C CA . THR A 1 80 ? -16.875 -1.446 -4.804 1.00 91.31 80 THR A CA 1
ATOM 625 C C . THR A 1 80 ? -15.453 -1.292 -4.285 1.00 91.31 80 THR A C 1
ATOM 627 O O . THR A 1 80 ? -14.961 -2.160 -3.569 1.00 91.31 80 THR A O 1
ATOM 630 N N . GLU A 1 81 ? -14.794 -0.183 -4.610 1.00 94.44 81 GLU A N 1
ATOM 631 C CA . GLU A 1 81 ? -13.522 0.183 -3.984 1.00 94.44 81 GLU A CA 1
ATOM 632 C C . GLU A 1 81 ? -13.783 0.812 -2.613 1.00 94.44 81 GLU A C 1
ATOM 634 O O . GLU A 1 81 ? -14.536 1.779 -2.511 1.00 94.44 81 GLU A O 1
ATOM 639 N N . LEU A 1 82 ? -13.159 0.262 -1.572 1.00 93.50 82 LEU A N 1
ATOM 640 C CA . LEU A 1 82 ? -13.211 0.802 -0.211 1.00 93.50 82 LEU A CA 1
ATOM 641 C C . LEU A 1 82 ? -12.078 1.798 0.051 1.00 93.50 82 LEU A C 1
ATOM 643 O O . LEU A 1 82 ? -12.239 2.733 0.828 1.00 93.50 82 LEU A O 1
ATOM 647 N N . GLY A 1 83 ? -10.938 1.615 -0.613 1.00 94.00 83 GLY A N 1
ATOM 648 C CA . GLY A 1 83 ? -9.823 2.550 -0.575 1.00 94.00 83 GLY A CA 1
ATOM 649 C C . GLY A 1 83 ? -8.652 2.079 -1.422 1.00 94.00 83 GLY A C 1
ATOM 650 O O . GLY A 1 83 ? -8.590 0.922 -1.846 1.00 94.00 83 GLY A O 1
ATOM 651 N N . SER A 1 84 ? -7.709 2.982 -1.654 1.00 95.94 84 SER A N 1
ATOM 652 C CA . SER A 1 84 ? -6.510 2.702 -2.427 1.00 95.94 84 SER A CA 1
ATOM 653 C C . SER A 1 84 ? -5.315 3.494 -1.929 1.00 95.94 84 SER A C 1
ATOM 655 O O . SER A 1 84 ? -5.442 4.516 -1.257 1.00 95.94 84 SER A O 1
ATOM 657 N N . THR A 1 85 ? -4.133 2.971 -2.225 1.00 95.81 85 THR A N 1
ATOM 658 C CA . THR A 1 85 ? -2.859 3.582 -1.860 1.00 95.81 85 THR A CA 1
ATOM 659 C C . THR A 1 85 ? -1.795 3.183 -2.874 1.00 95.81 85 THR A C 1
ATOM 661 O O . THR A 1 85 ? -1.908 2.155 -3.553 1.00 95.81 85 THR A O 1
ATOM 664 N N . ALA A 1 86 ? -0.755 3.999 -2.976 1.00 93.56 86 ALA A N 1
ATOM 665 C CA . ALA A 1 86 ? 0.401 3.677 -3.790 1.00 93.56 86 ALA A CA 1
ATOM 666 C C . ALA A 1 86 ? 1.442 2.907 -2.949 1.00 93.56 86 ALA A C 1
ATOM 668 O O . ALA A 1 86 ? 1.516 3.109 -1.733 1.00 93.56 86 ALA A O 1
ATOM 669 N N . PRO A 1 87 ? 2.250 2.026 -3.559 1.00 92.31 87 PRO A N 1
ATOM 670 C CA . PRO A 1 87 ? 3.322 1.338 -2.845 1.00 92.31 87 PRO A CA 1
ATOM 671 C C . PRO A 1 87 ? 4.408 2.297 -2.340 1.00 92.31 87 PRO A C 1
ATOM 673 O O . PRO A 1 87 ? 4.632 3.363 -2.919 1.00 92.31 87 PRO A O 1
ATOM 676 N N . PHE A 1 88 ? 5.125 1.916 -1.279 1.00 89.94 88 PHE A N 1
ATOM 677 C CA . PHE A 1 88 ? 6.242 2.719 -0.777 1.00 89.94 88 PHE A CA 1
ATOM 678 C C . PHE A 1 88 ? 7.498 2.539 -1.637 1.00 89.94 88 PHE A C 1
ATOM 680 O O . PHE A 1 88 ? 8.064 1.454 -1.731 1.00 89.94 88 PHE A O 1
ATOM 687 N N . THR A 1 89 ? 8.003 3.636 -2.200 1.00 87.62 89 THR A N 1
ATOM 688 C CA . THR A 1 89 ? 9.170 3.658 -3.097 1.00 87.62 89 THR A CA 1
ATOM 689 C C . THR A 1 89 ? 10.482 3.877 -2.337 1.00 87.62 89 THR A C 1
ATOM 691 O O . THR A 1 89 ? 11.129 4.912 -2.509 1.00 87.62 89 THR A O 1
ATOM 694 N N . TYR A 1 90 ? 10.868 2.959 -1.447 1.00 81.94 90 TYR A N 1
ATOM 695 C CA . TYR A 1 90 ? 12.086 3.151 -0.640 1.00 81.94 90 TYR A CA 1
ATOM 696 C C . TYR A 1 90 ? 13.355 2.589 -1.300 1.00 81.94 90 TYR A C 1
ATOM 698 O O . TYR A 1 90 ? 14.352 3.298 -1.422 1.00 81.94 90 TYR A O 1
ATOM 706 N N . ILE A 1 91 ? 13.324 1.331 -1.745 1.00 83.38 91 ILE A N 1
ATOM 707 C CA . ILE A 1 91 ? 14.460 0.633 -2.371 1.00 83.38 91 ILE A CA 1
ATOM 708 C C . ILE A 1 91 ? 14.183 0.492 -3.864 1.00 83.38 91 ILE A C 1
ATOM 710 O O . ILE A 1 91 ? 13.043 0.246 -4.231 1.00 83.38 91 ILE A O 1
ATOM 714 N N . ASN A 1 92 ? 15.199 0.665 -4.720 1.00 86.62 92 ASN A N 1
ATOM 715 C CA . ASN A 1 92 ? 15.106 0.420 -6.167 1.00 86.62 92 ASN A CA 1
ATOM 716 C C . ASN A 1 92 ? 13.874 1.069 -6.827 1.00 86.62 92 ASN A C 1
ATOM 718 O O . ASN A 1 92 ? 13.183 0.425 -7.600 1.00 86.62 92 ASN A O 1
ATOM 722 N N . ASN A 1 93 ? 13.546 2.325 -6.495 1.00 84.94 93 ASN A N 1
ATOM 723 C CA . ASN A 1 93 ? 12.337 3.019 -6.979 1.00 84.94 93 ASN A CA 1
ATOM 724 C C . ASN A 1 93 ? 11.001 2.308 -6.652 1.00 84.94 93 ASN A C 1
ATOM 726 O O . ASN A 1 93 ? 9.969 2.605 -7.254 1.00 84.94 93 ASN A O 1
ATOM 730 N N . GLY A 1 94 ? 11.012 1.406 -5.669 1.00 85.25 94 GLY A N 1
ATOM 731 C CA . GLY A 1 94 ? 9.894 0.564 -5.254 1.00 85.25 94 GLY A CA 1
ATOM 732 C C . GLY A 1 94 ? 9.746 -0.746 -6.034 1.00 85.25 94 GLY A C 1
ATOM 733 O O . GLY A 1 94 ? 8.741 -1.425 -5.837 1.00 85.25 94 GLY A O 1
ATOM 734 N N . TYR A 1 95 ? 10.699 -1.086 -6.906 1.00 86.81 95 TYR A N 1
ATOM 735 C CA . TYR A 1 95 ? 10.808 -2.416 -7.516 1.00 86.81 95 TYR A CA 1
ATOM 736 C C . TYR A 1 95 ? 11.573 -3.377 -6.600 1.00 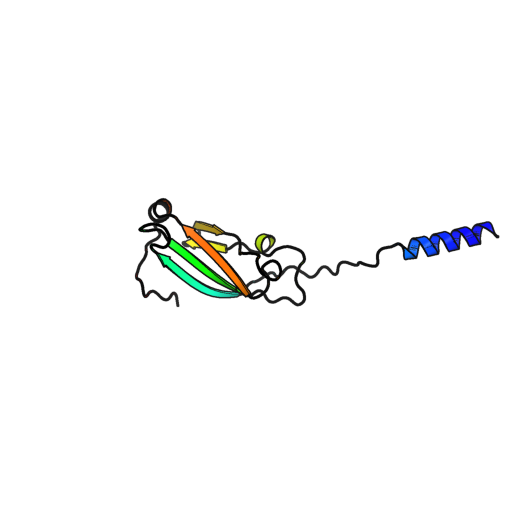86.81 95 TYR A C 1
ATOM 738 O O . TYR A 1 95 ? 12.296 -2.907 -5.721 1.00 86.81 95 TYR A O 1
ATOM 746 N N . ASP A 1 96 ? 11.481 -4.688 -6.870 1.00 89.12 96 ASP A N 1
ATOM 747 C CA . ASP A 1 96 ? 11.949 -5.784 -5.997 1.00 89.12 96 ASP A CA 1
ATOM 748 C C . ASP A 1 96 ? 10.988 -5.949 -4.810 1.00 89.12 96 ASP A C 1
ATOM 750 O O . ASP A 1 96 ? 9.819 -5.545 -4.885 1.00 89.12 96 ASP A O 1
ATOM 754 N N . GLU A 1 97 ? 11.475 -6.507 -3.706 1.00 91.06 97 GLU A N 1
ATOM 755 C CA . GLU A 1 97 ? 10.710 -6.583 -2.475 1.00 91.06 97 GLU A CA 1
ATOM 756 C C . GLU A 1 97 ? 10.306 -5.190 -1.959 1.00 91.06 97 GLU A C 1
ATOM 758 O O . GLU A 1 97 ? 11.133 -4.310 -1.689 1.00 91.06 97 GLU A O 1
ATOM 763 N N . GLY A 1 98 ? 9.004 -5.017 -1.741 1.00 92.12 98 GLY A N 1
ATOM 764 C CA . GLY A 1 98 ? 8.436 -3.789 -1.213 1.00 92.12 98 GLY A CA 1
ATOM 765 C C . GLY A 1 98 ? 7.248 -4.015 -0.289 1.00 92.12 98 GLY A C 1
ATOM 766 O O . GLY A 1 98 ? 6.819 -5.137 -0.000 1.00 92.12 98 GLY A O 1
ATOM 767 N N . ALA A 1 99 ? 6.715 -2.900 0.206 1.00 93.38 99 ALA A N 1
ATOM 768 C CA . ALA A 1 99 ? 5.565 -2.891 1.093 1.00 93.38 99 ALA A CA 1
ATOM 769 C C . ALA A 1 99 ? 4.538 -1.837 0.676 1.00 93.38 99 ALA A C 1
ATOM 771 O O . ALA A 1 99 ? 4.860 -0.783 0.123 1.00 93.38 99 ALA A O 1
ATOM 772 N N . ILE A 1 100 ? 3.284 -2.126 0.992 1.00 94.94 100 ILE A N 1
ATOM 773 C CA . ILE A 1 100 ? 2.134 -1.245 0.832 1.00 94.94 100 ILE A CA 1
ATOM 774 C C . ILE A 1 100 ? 1.447 -1.151 2.190 1.00 94.94 100 ILE A C 1
ATOM 776 O O . ILE A 1 100 ? 1.265 -2.175 2.846 1.00 94.94 100 ILE A O 1
ATOM 780 N N . ALA A 1 101 ? 1.030 0.049 2.593 1.00 95.38 101 ALA A N 1
ATOM 781 C CA . ALA A 1 101 ? 0.188 0.242 3.769 1.00 95.38 101 ALA A CA 1
ATOM 782 C C . ALA A 1 101 ? -1.049 1.066 3.417 1.00 95.38 101 ALA A C 1
ATOM 784 O O . ALA A 1 101 ? -0.935 2.170 2.880 1.00 95.38 101 ALA A 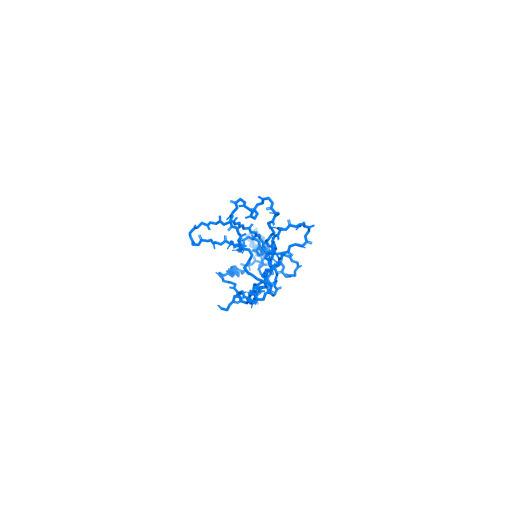O 1
ATOM 785 N N . LEU A 1 102 ? -2.223 0.532 3.747 1.00 95.88 102 LEU A N 1
ATOM 786 C CA . LEU A 1 102 ? -3.510 1.201 3.598 1.00 95.88 102 LEU A CA 1
ATOM 787 C C . LEU A 1 102 ? -4.164 1.314 4.974 1.00 95.88 102 LEU A C 1
ATOM 789 O O . LEU A 1 102 ? -4.550 0.311 5.572 1.00 95.88 102 LEU A O 1
ATOM 793 N N . TYR A 1 103 ? -4.252 2.543 5.471 1.00 95.88 103 TYR A N 1
ATOM 794 C CA . TYR A 1 103 ? -4.786 2.859 6.789 1.00 95.88 103 TYR A CA 1
ATOM 795 C C . TYR A 1 103 ? -6.181 3.471 6.679 1.00 95.88 103 TYR A C 1
ATOM 797 O O . TYR A 1 103 ? -6.393 4.389 5.885 1.00 95.88 103 TYR A O 1
ATOM 805 N N . PHE A 1 104 ? -7.094 3.005 7.527 1.00 96.19 104 PHE A N 1
ATOM 806 C CA . PHE A 1 104 ? -8.422 3.565 7.719 1.00 96.19 104 PHE A CA 1
ATOM 807 C C . PHE A 1 104 ? -8.575 4.009 9.179 1.00 96.19 1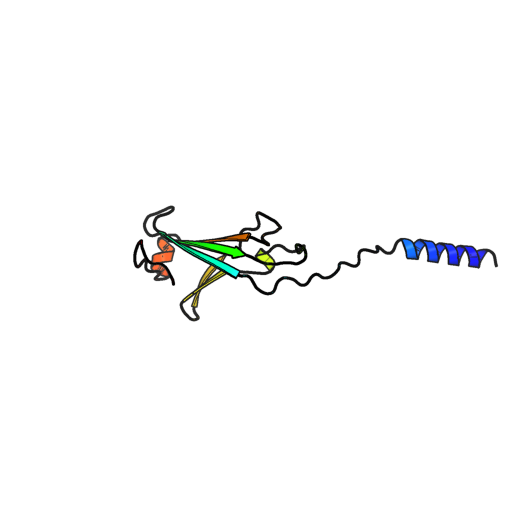04 PHE A C 1
ATOM 809 O O . PHE A 1 104 ? -8.520 3.158 10.070 1.00 96.19 104 PHE A O 1
ATOM 816 N N . PRO A 1 105 ? -8.799 5.308 9.455 1.00 96.44 105 PRO A N 1
ATOM 817 C CA . PRO A 1 105 ? -9.157 5.757 10.796 1.00 96.44 105 PRO A CA 1
ATOM 818 C C . PRO A 1 105 ? -10.505 5.165 11.217 1.00 96.44 105 PRO A C 1
ATOM 820 O O . PRO A 1 105 ? -11.335 4.826 10.367 1.00 96.44 105 PRO A O 1
ATOM 823 N N . ALA A 1 106 ? -10.766 5.121 12.522 1.00 95.12 106 ALA A N 1
ATOM 824 C CA . ALA A 1 106 ? -11.971 4.510 13.088 1.00 95.12 106 ALA A CA 1
ATOM 825 C C . ALA A 1 106 ? -13.261 5.084 12.481 1.00 95.12 106 ALA A C 1
ATOM 827 O O . ALA A 1 106 ? -14.190 4.358 12.133 1.00 95.12 106 ALA A O 1
ATOM 828 N N . SER A 1 107 ? -13.272 6.400 12.249 1.00 95.00 107 SER A N 1
ATOM 829 C CA . SER A 1 107 ? -14.388 7.089 11.590 1.00 95.00 107 SER A CA 1
ATOM 830 C C . SER A 1 107 ? -14.696 6.573 10.179 1.00 95.00 107 SER A C 1
ATOM 832 O O . SER A 1 107 ? -15.851 6.606 9.765 1.00 95.00 107 SER A O 1
ATOM 834 N N . GLN A 1 108 ? -13.698 6.097 9.430 1.00 94.50 108 GLN A N 1
ATOM 835 C CA . GLN A 1 108 ? -13.894 5.525 8.096 1.00 94.50 108 GLN A CA 1
ATOM 836 C C . GLN A 1 108 ? -14.226 4.038 8.143 1.00 94.50 108 GLN A C 1
ATOM 838 O O . GLN A 1 108 ? -15.018 3.590 7.319 1.00 94.50 108 GLN A O 1
ATOM 843 N N . VAL A 1 109 ? -13.664 3.291 9.095 1.00 91.88 109 VAL A N 1
ATOM 844 C CA . VAL A 1 109 ? -13.968 1.865 9.296 1.00 91.88 109 VAL A CA 1
ATOM 845 C C . VAL A 1 109 ? -15.475 1.658 9.453 1.00 91.88 109 VAL A C 1
ATOM 847 O O . VAL A 1 109 ? -16.064 0.866 8.713 1.00 91.88 109 VAL A O 1
ATOM 850 N N . ASP A 1 110 ? -16.113 2.454 10.315 1.00 86.12 110 ASP A N 1
ATOM 851 C CA . ASP A 1 110 ? -17.561 2.394 10.542 1.00 86.12 110 ASP A CA 1
ATOM 852 C C . ASP A 1 110 ? -18.369 2.809 9.301 1.00 86.12 110 ASP A C 1
ATOM 854 O O . ASP A 1 110 ? -19.361 2.168 8.954 1.00 86.12 110 ASP A O 1
ATOM 858 N N . LEU A 1 111 ? -17.940 3.865 8.596 1.00 88.88 111 LEU A N 1
ATOM 859 C CA . LEU A 1 111 ? -18.618 4.362 7.390 1.00 88.88 111 LEU A CA 1
ATOM 860 C C . LEU A 1 111 ? -18.548 3.376 6.218 1.00 88.88 111 LEU A C 1
ATOM 862 O O . LEU A 1 111 ? -19.493 3.279 5.436 1.00 88.88 111 LEU A O 1
ATOM 866 N N . LEU A 1 112 ? -17.423 2.676 6.080 1.00 87.69 112 LEU A N 1
ATOM 867 C CA . LEU A 1 112 ? -17.173 1.703 5.017 1.00 87.69 112 LEU A CA 1
ATOM 868 C C . LEU A 1 112 ? -17.699 0.305 5.368 1.00 87.69 112 LEU A C 1
ATOM 870 O O . LEU A 1 112 ? -17.700 -0.574 4.506 1.00 87.69 112 LEU A O 1
ATOM 874 N N . GLY A 1 113 ? -18.152 0.099 6.610 1.00 84.50 113 GLY A N 1
ATOM 875 C CA . GLY A 1 113 ? -18.641 -1.189 7.093 1.00 84.50 113 GLY A CA 1
ATOM 876 C C . GLY A 1 113 ? -17.553 -2.263 7.122 1.00 84.50 113 GLY A C 1
ATOM 877 O O . GLY A 1 113 ? -17.846 -3.430 6.870 1.00 84.50 113 GLY A O 1
ATOM 878 N N . ILE A 1 114 ? -16.299 -1.879 7.377 1.00 85.88 114 ILE A N 1
ATOM 879 C CA . ILE A 1 114 ? -15.195 -2.833 7.505 1.00 85.88 114 ILE A CA 1
ATOM 880 C C . ILE A 1 114 ? -15.303 -3.479 8.888 1.00 85.88 114 ILE A C 1
ATOM 882 O O . ILE A 1 114 ? -15.162 -2.809 9.906 1.00 85.88 114 ILE A O 1
ATOM 886 N N . THR A 1 115 ? -15.560 -4.784 8.932 1.00 84.25 115 THR A N 1
ATOM 887 C CA . THR A 1 115 ? -15.710 -5.532 10.184 1.00 84.25 115 THR A CA 1
ATOM 888 C C . THR A 1 115 ? -14.441 -6.304 10.520 1.00 84.25 115 THR A C 1
ATOM 890 O O . THR A 1 115 ? -13.914 -7.044 9.691 1.00 84.25 115 THR A O 1
ATOM 893 N N . TRP A 1 116 ? -13.960 -6.160 11.756 1.00 85.25 116 TRP A N 1
ATOM 894 C CA . TRP A 1 116 ? -12.878 -6.985 12.290 1.00 85.25 116 TRP A CA 1
ATOM 895 C C . TRP A 1 116 ? -13.451 -8.293 12.847 1.00 85.25 116 TRP A C 1
ATOM 897 O O . TRP A 1 116 ? -14.196 -8.258 13.826 1.00 85.25 116 TRP A O 1
ATOM 907 N N . GLU A 1 117 ? -13.145 -9.433 12.218 1.00 72.62 117 GLU A N 1
ATOM 908 C CA . GLU A 1 117 ? -13.786 -10.708 12.576 1.00 72.62 117 GLU A CA 1
ATOM 909 C C . GLU A 1 117 ? -13.048 -11.513 13.663 1.00 72.62 117 GLU A C 1
ATOM 911 O O . GLU A 1 117 ? -13.731 -12.156 14.455 1.00 72.62 117 GLU A O 1
ATOM 916 N N . ASP A 1 118 ? -11.708 -11.452 13.782 1.00 61.16 118 ASP A N 1
ATOM 917 C CA . ASP A 1 118 ? -10.951 -11.945 14.956 1.00 61.16 118 ASP A CA 1
ATOM 918 C C . ASP A 1 118 ? -9.439 -11.617 14.869 1.00 61.16 118 ASP A C 1
ATOM 920 O O . ASP A 1 118 ? -8.899 -11.397 13.787 1.00 61.16 118 ASP A O 1
ATOM 924 N N . VAL A 1 119 ? -8.717 -11.680 15.997 1.00 55.50 119 VAL A N 1
ATOM 925 C CA . VAL A 1 119 ? -7.241 -11.553 16.097 1.00 55.50 119 VAL A CA 1
ATOM 926 C C . VAL A 1 119 ? -6.462 -12.703 15.437 1.00 55.50 119 VAL A C 1
ATOM 928 O O . VAL A 1 119 ? -5.254 -12.584 15.255 1.00 55.50 119 VAL A O 1
ATOM 931 N N . ASN A 1 120 ? -7.129 -13.803 15.072 1.00 47.38 120 ASN A N 1
ATOM 932 C CA . ASN A 1 120 ? -6.507 -15.008 14.501 1.00 47.38 120 ASN A CA 1
ATOM 933 C C . ASN A 1 120 ? -7.012 -15.353 13.087 1.00 47.38 120 ASN A C 1
ATOM 935 O O . ASN A 1 120 ? -6.900 -16.503 12.659 1.00 47.38 120 ASN A O 1
ATOM 939 N N . TYR A 1 121 ? -7.602 -14.397 12.363 1.00 47.38 121 TYR A N 1
ATOM 940 C CA . TYR A 1 121 ? -8.077 -14.646 11.003 1.00 47.38 121 TYR A CA 1
ATOM 941 C C . TYR A 1 121 ? -6.911 -14.623 9.999 1.00 47.38 121 TYR A C 1
ATOM 943 O O . TYR A 1 121 ? -6.448 -13.565 9.577 1.00 47.38 121 TYR A O 1
ATOM 951 N N . GLU A 1 122 ? -6.423 -15.805 9.617 1.00 41.91 122 GLU A N 1
ATOM 952 C CA . GLU A 1 122 ? -5.582 -15.971 8.428 1.00 41.91 122 GLU A CA 1
ATOM 953 C C . GLU A 1 122 ? -6.486 -15.990 7.189 1.00 41.91 122 GLU A C 1
ATOM 955 O O . GLU A 1 122 ? -7.268 -16.926 7.005 1.00 41.91 122 GLU A O 1
ATOM 960 N N . VAL A 1 123 ? -6.364 -14.984 6.316 1.00 42.88 123 VAL A N 1
ATOM 961 C CA . VAL A 1 123 ? -6.904 -15.070 4.951 1.00 42.88 123 VAL A CA 1
ATOM 962 C C . VAL A 1 123 ? -6.075 -16.129 4.220 1.00 42.88 123 VAL A C 1
ATOM 964 O O . VAL A 1 123 ? -4.937 -15.862 3.835 1.00 42.88 123 VAL A O 1
ATOM 967 N N . ARG A 1 124 ? -6.611 -17.347 4.113 1.00 36.50 124 ARG A N 1
ATOM 968 C CA . ARG A 1 124 ? -6.032 -18.440 3.322 1.00 36.50 124 ARG A CA 1
ATOM 969 C C . ARG A 1 124 ? -6.580 -18.455 1.907 1.00 36.50 124 ARG A C 1
ATOM 971 O O . ARG A 1 124 ? -7.803 -18.240 1.758 1.00 36.50 124 ARG A O 1
#

Foldseek 3Di:
DVVVVVVVVVVVVVVVPPPPPPPPPFDDQQDKAWPDKDKDAQPPHHQKIKIKIKIAADGPDQDPAAQQVRDKDFDDDDPDTLDIDGWDLDPSSQHGIGMDMDIDDNVSCVVSVPDDPDPPDDPD

pLDDT: mean 83.75, std 13.37, range [36.5, 96.44]

Radius of gyration: 25.12 Å; chains: 1; bounding box: 58×42×73 Å

Organism: NCBI:txid412755

Sequence (124 aa):
MKFFKWLILLIAILATIVPANRAQAIAAPTSLELNSIQAFQNTVESNDILFVARYDIDYGSIPTETVTEAFIFRLMNGVTELGSTAPFTYINNGYDEGAIALYFPASQVDLLGITWEDVNYEVR

Secondary structure (DSSP, 8-state):
-HHHHHHHHHHHHHHHSS-------PPPP---EEEEEEEEESSSSTT-EEEEEEEE---SS--SS-HHHH--EEEEETTEEEEEEPPP--SGGG-SSEEEEEEE-HHHHHHHT-----TT----